Protein AF-A0A820J8L7-F1 (afdb_monomer)

Organism: NCBI:txid392030

Sequence (147 aa):
IRAISATNLHLRTNHIHVSSDDIKETGYRYILPKNILKKFIIISDLRAQISGYLYGVSPPDNPQIKEIRCVVLPPQWGTHQTVYLPNLLPQHEYLKGVHHDASMKYDLILSNPKEFYHEIHRPSHFLNFSNEENPDTYAADREDRCS

Structure (mmCIF, N/CA/C/O backbone):
data_AF-A0A820J8L7-F1
#
_entry.id   AF-A0A820J8L7-F1
#
loop_
_atom_site.group_PDB
_atom_site.id
_atom_site.type_symbol
_atom_site.label_atom_id
_atom_site.label_alt_id
_atom_site.label_comp_id
_atom_site.label_asym_id
_atom_site.label_entity_id
_atom_site.label_seq_id
_atom_site.pdbx_PDB_ins_code
_atom_site.Cartn_x
_atom_site.Cartn_y
_atom_site.Cartn_z
_atom_site.occupancy
_atom_site.B_iso_or_equiv
_atom_site.auth_seq_id
_atom_site.auth_comp_id
_atom_site.auth_asym_id
_atom_site.auth_atom_id
_atom_site.pdbx_PDB_model_num
ATOM 1 N N . ILE A 1 1 ? 17.470 4.357 -17.817 1.00 62.06 1 ILE A N 1
ATOM 2 C CA . ILE A 1 1 ? 17.179 5.611 -17.070 1.00 62.06 1 ILE A CA 1
ATOM 3 C C . ILE A 1 1 ? 16.119 5.400 -15.979 1.00 62.06 1 ILE A C 1
ATOM 5 O O . ILE A 1 1 ? 16.467 5.556 -14.821 1.00 62.06 1 ILE A O 1
ATOM 9 N N . ARG A 1 2 ? 14.883 4.958 -16.282 1.00 68.88 2 ARG A N 1
ATOM 10 C CA . ARG A 1 2 ? 13.812 4.788 -15.263 1.00 68.88 2 ARG A CA 1
ATOM 11 C C . ARG A 1 2 ? 14.145 3.826 -14.106 1.00 68.88 2 ARG A C 1
ATOM 13 O O . ARG A 1 2 ? 13.893 4.169 -12.960 1.00 68.88 2 ARG A O 1
ATOM 20 N N . ALA A 1 3 ? 14.791 2.695 -14.396 1.00 62.16 3 ALA A N 1
ATOM 21 C CA . ALA A 1 3 ? 15.233 1.736 -13.375 1.00 62.16 3 ALA A CA 1
ATOM 22 C C . ALA A 1 3 ? 16.214 2.349 -12.356 1.00 62.16 3 ALA A C 1
ATOM 24 O O . ALA A 1 3 ? 16.122 2.074 -11.170 1.00 62.16 3 ALA A O 1
ATOM 25 N N . ILE A 1 4 ? 17.111 3.230 -12.816 1.00 67.62 4 ILE A N 1
ATOM 26 C CA . ILE A 1 4 ? 18.117 3.906 -11.978 1.00 67.62 4 ILE A CA 1
ATOM 27 C C . ILE A 1 4 ? 17.459 5.004 -11.135 1.00 67.62 4 ILE A C 1
ATOM 29 O O . ILE A 1 4 ? 17.848 5.249 -10.005 1.00 67.62 4 ILE A O 1
ATOM 33 N N . SER A 1 5 ? 16.430 5.672 -11.657 1.00 75.69 5 SER A N 1
ATOM 34 C CA . SER A 1 5 ? 15.683 6.662 -10.876 1.00 75.69 5 SER A CA 1
ATOM 35 C C . SER A 1 5 ? 14.801 6.011 -9.803 1.00 75.69 5 SER A C 1
ATOM 37 O O . SER A 1 5 ? 14.606 6.601 -8.741 1.00 75.69 5 SER A O 1
ATOM 39 N N . ALA A 1 6 ? 14.305 4.793 -10.051 1.00 74.69 6 ALA A N 1
ATOM 40 C CA . ALA A 1 6 ? 13.526 4.022 -9.086 1.00 74.69 6 ALA A CA 1
ATOM 41 C C . ALA A 1 6 ? 14.360 3.549 -7.878 1.00 74.69 6 ALA A C 1
ATOM 43 O O . ALA A 1 6 ? 13.815 3.422 -6.788 1.00 74.69 6 ALA A O 1
ATOM 44 N N . THR A 1 7 ? 15.684 3.384 -7.991 1.00 74.94 7 THR A N 1
ATOM 45 C CA . THR A 1 7 ? 16.513 3.007 -6.826 1.00 74.94 7 THR A CA 1
ATOM 46 C C . THR A 1 7 ? 16.576 4.109 -5.760 1.00 74.94 7 THR A C 1
ATOM 48 O O . THR A 1 7 ? 16.728 3.821 -4.574 1.00 74.94 7 THR A O 1
ATOM 51 N N . ASN A 1 8 ? 16.369 5.376 -6.139 1.00 82.94 8 ASN A N 1
ATOM 52 C CA . ASN A 1 8 ? 16.389 6.527 -5.225 1.00 82.94 8 ASN A CA 1
ATOM 53 C C . ASN A 1 8 ? 15.061 6.766 -4.487 1.00 82.94 8 ASN A C 1
ATOM 55 O O . ASN A 1 8 ? 14.957 7.681 -3.667 1.00 82.94 8 ASN A O 1
ATOM 59 N N . LEU A 1 9 ? 14.031 5.954 -4.739 1.00 84.19 9 LEU A N 1
ATOM 60 C CA . LEU A 1 9 ? 12.701 6.135 -4.147 1.00 84.19 9 LEU A CA 1
ATOM 61 C C . LEU A 1 9 ? 12.707 5.984 -2.620 1.00 84.19 9 LEU A C 1
ATOM 63 O O . LEU A 1 9 ? 11.902 6.614 -1.935 1.00 84.19 9 LEU A O 1
ATOM 67 N N . HIS A 1 10 ? 13.674 5.239 -2.077 1.00 83.00 10 HIS A N 1
ATOM 68 C CA . HIS A 1 10 ? 13.883 5.106 -0.637 1.00 83.00 10 HIS A CA 1
ATOM 69 C C . HIS A 1 10 ? 14.129 6.461 0.057 1.00 83.00 10 HIS A C 1
ATOM 71 O O . HIS A 1 10 ? 13.655 6.658 1.177 1.00 83.00 10 HIS A O 1
ATOM 77 N N . LEU A 1 11 ? 14.769 7.431 -0.611 1.00 86.06 11 LEU A N 1
ATOM 78 C CA . LEU A 1 11 ? 15.023 8.770 -0.058 1.00 86.06 11 LEU A CA 1
ATOM 79 C C . LEU A 1 11 ? 13.725 9.545 0.202 1.00 86.06 11 LEU A C 1
ATOM 81 O O . LEU A 1 11 ? 13.633 10.317 1.159 1.00 86.06 11 LEU A O 1
ATOM 85 N N . ARG A 1 12 ? 12.685 9.297 -0.605 1.00 82.31 12 ARG A N 1
ATOM 86 C CA . ARG A 1 12 ? 11.368 9.938 -0.459 1.00 82.31 12 ARG A CA 1
ATOM 87 C C . ARG A 1 12 ? 10.622 9.463 0.786 1.00 82.31 12 ARG A C 1
ATOM 89 O O . ARG A 1 12 ? 9.724 10.148 1.255 1.00 82.31 12 ARG A O 1
ATOM 96 N N . THR A 1 13 ? 11.012 8.325 1.361 1.00 83.62 13 THR A N 1
ATOM 97 C CA . THR A 1 13 ? 10.364 7.780 2.563 1.00 83.62 13 THR A CA 1
ATOM 98 C C . THR A 1 13 ? 10.692 8.539 3.853 1.00 83.62 13 THR A C 1
ATOM 100 O O . THR A 1 13 ? 10.054 8.293 4.880 1.00 83.62 13 THR A O 1
ATOM 103 N N . ASN A 1 14 ? 11.672 9.448 3.813 1.00 82.75 14 ASN A N 1
ATOM 104 C CA . ASN A 1 14 ? 12.088 10.250 4.966 1.00 82.75 14 ASN A CA 1
ATOM 105 C C . ASN A 1 14 ? 11.185 11.470 5.195 1.00 82.75 14 ASN A C 1
ATOM 107 O O . ASN A 1 14 ? 10.984 11.870 6.337 1.00 82.75 14 ASN A O 1
ATOM 111 N N . HIS A 1 15 ? 10.604 12.019 4.126 1.00 84.62 15 HIS A N 1
ATOM 112 C CA . HIS A 1 15 ? 9.772 13.221 4.171 1.00 84.62 15 HIS A CA 1
ATOM 113 C C . HIS A 1 15 ? 8.391 12.901 3.594 1.00 84.62 15 HIS A C 1
ATOM 115 O O . HIS A 1 15 ? 8.148 13.041 2.398 1.00 84.62 15 HIS A O 1
ATOM 121 N N . ILE A 1 16 ? 7.499 12.411 4.457 1.00 86.75 16 ILE A N 1
ATOM 122 C CA . ILE A 1 16 ? 6.124 12.048 4.098 1.00 86.75 16 ILE A CA 1
ATOM 123 C C . ILE A 1 16 ? 5.185 13.086 4.706 1.00 86.75 16 ILE A C 1
ATOM 125 O O . ILE A 1 16 ? 5.108 13.210 5.928 1.00 86.75 16 ILE A O 1
ATOM 129 N N . HIS A 1 17 ? 4.460 13.801 3.850 1.00 87.12 17 HIS A N 1
ATOM 130 C CA . HIS A 1 17 ? 3.406 14.726 4.255 1.00 87.12 17 HIS A CA 1
ATOM 131 C C . HIS A 1 17 ? 2.050 14.022 4.189 1.00 87.12 17 HIS A C 1
ATOM 133 O O . HIS A 1 17 ? 1.764 13.302 3.233 1.00 87.12 17 HIS A O 1
ATOM 139 N N . VAL A 1 18 ? 1.227 14.222 5.214 1.00 83.81 18 VAL A N 1
ATOM 140 C CA . VAL A 1 18 ? -0.142 13.703 5.290 1.00 83.81 18 VAL A CA 1
ATOM 141 C C . VAL A 1 18 ? -1.069 14.905 5.245 1.00 83.81 18 VAL A C 1
ATOM 143 O O . VAL A 1 18 ? -0.861 15.843 6.014 1.00 83.81 18 VAL A O 1
ATOM 146 N N . SER A 1 19 ? -2.052 14.896 4.340 1.00 84.19 19 SER A N 1
ATOM 147 C CA . SER A 1 19 ? -3.052 15.965 4.314 1.00 84.19 19 SER A CA 1
ATOM 148 C C . SER A 1 19 ? -3.873 15.930 5.601 1.00 84.19 19 SER A C 1
ATOM 150 O O . SER A 1 19 ? -4.271 14.855 6.053 1.00 84.19 19 SER A O 1
ATOM 152 N N . SER A 1 20 ? -4.103 17.096 6.192 1.00 75.81 20 SER A N 1
ATOM 153 C CA . SER A 1 20 ? -4.889 17.268 7.415 1.00 75.81 20 SER A CA 1
ATOM 154 C C . SER A 1 20 ? -6.279 17.842 7.136 1.00 75.81 20 SER A C 1
ATOM 156 O O . SER A 1 20 ? -6.854 18.456 8.031 1.00 75.81 20 SER A O 1
ATOM 158 N N . ASP A 1 21 ? -6.783 17.690 5.907 1.00 77.06 21 ASP A N 1
ATOM 159 C CA . ASP A 1 21 ? -8.088 18.220 5.499 1.00 77.06 21 ASP A CA 1
ATOM 160 C C . ASP A 1 21 ? -9.209 17.785 6.458 1.00 77.06 21 ASP A C 1
ATOM 162 O O . ASP A 1 21 ? -9.151 16.699 7.046 1.00 77.06 21 ASP A O 1
ATOM 166 N N . ASP A 1 22 ? -10.213 18.659 6.596 1.00 61.66 22 ASP A N 1
ATOM 167 C CA . ASP A 1 22 ? -11.300 18.624 7.581 1.00 61.66 22 ASP A CA 1
ATOM 168 C C . ASP A 1 22 ? -11.755 17.208 7.957 1.00 61.66 22 ASP A C 1
ATOM 170 O O . ASP A 1 22 ? -12.456 16.505 7.216 1.00 61.66 22 ASP A O 1
ATOM 174 N N . ILE A 1 23 ? -11.359 16.796 9.162 1.00 66.25 23 ILE A N 1
ATOM 175 C CA . ILE A 1 23 ? -11.746 15.517 9.743 1.00 66.25 23 ILE A CA 1
ATOM 176 C C . ILE A 1 23 ? -13.248 15.579 10.005 1.00 66.25 23 ILE A C 1
ATOM 178 O O . ILE A 1 23 ? -13.706 16.215 10.952 1.00 66.25 23 ILE A O 1
ATOM 182 N N . LYS A 1 24 ? -14.028 14.894 9.168 1.00 67.44 24 LYS A N 1
ATOM 183 C CA . LYS A 1 24 ? -15.451 14.683 9.437 1.00 67.44 24 LYS A CA 1
ATOM 184 C C . LYS A 1 24 ? -15.575 13.915 10.751 1.00 67.44 24 LYS A C 1
ATOM 186 O O . LYS A 1 24 ? -15.073 12.799 10.856 1.00 67.44 24 LYS A O 1
ATOM 191 N N . GLU A 1 25 ? -16.270 14.497 11.722 1.00 67.12 25 GLU A N 1
ATOM 192 C CA . GLU A 1 25 ? -16.440 13.954 13.081 1.00 67.12 25 GLU A CA 1
ATOM 193 C C . GLU A 1 25 ? -17.115 12.564 13.093 1.00 67.12 25 GLU A C 1
ATOM 195 O O . GLU A 1 25 ? -16.951 11.779 14.021 1.00 67.12 25 GLU A O 1
ATOM 200 N N . THR A 1 26 ? -17.814 12.215 12.009 1.00 73.25 26 THR A N 1
ATOM 201 C CA . THR A 1 26 ? -18.479 10.920 11.790 1.00 73.25 26 THR A CA 1
ATOM 202 C C . THR A 1 26 ? -17.697 9.946 10.894 1.00 73.25 26 THR A C 1
ATOM 204 O O . THR A 1 26 ? -18.194 8.865 10.579 1.00 73.25 26 THR A O 1
ATOM 207 N N . GLY A 1 27 ? -16.491 10.307 10.444 1.00 79.06 27 GLY A N 1
ATOM 208 C CA . GLY A 1 27 ? -15.683 9.508 9.521 1.00 79.06 27 GLY A CA 1
ATOM 209 C C . GLY A 1 27 ? -14.855 8.409 10.197 1.00 79.06 27 GLY A C 1
ATOM 210 O O . GLY A 1 27 ? -14.472 8.510 11.359 1.00 79.06 27 GLY A O 1
ATOM 211 N N . TYR A 1 28 ? -14.521 7.357 9.441 1.00 83.25 28 TYR A N 1
ATOM 212 C CA . TYR A 1 28 ? -13.556 6.350 9.890 1.00 83.25 28 TYR A CA 1
ATOM 213 C C . TYR A 1 28 ? -12.131 6.908 9.890 1.00 83.25 28 TYR A C 1
ATOM 215 O O . TYR A 1 28 ? -11.704 7.553 8.930 1.00 83.25 28 TYR A O 1
ATOM 223 N N . ARG A 1 29 ? -11.359 6.583 10.933 1.00 85.88 29 ARG A N 1
ATOM 224 C CA . ARG A 1 29 ? -9.935 6.919 11.026 1.00 85.88 29 ARG A CA 1
ATOM 225 C C . ARG A 1 29 ? -9.082 5.726 10.614 1.00 85.88 29 ARG A C 1
ATOM 227 O O . ARG A 1 29 ? -9.054 4.711 11.305 1.00 85.88 29 ARG A O 1
ATOM 234 N N . TYR A 1 30 ? -8.346 5.865 9.517 1.00 87.62 30 TYR A N 1
ATOM 235 C CA . TYR A 1 30 ? -7.448 4.823 9.021 1.00 87.62 30 TYR A CA 1
ATOM 236 C C . TYR A 1 30 ? -6.035 5.006 9.576 1.00 87.62 30 TYR A C 1
ATOM 238 O O . TYR A 1 30 ? -5.458 6.090 9.491 1.00 87.62 30 TYR A O 1
ATOM 246 N N . ILE A 1 31 ? -5.464 3.937 10.128 1.00 88.88 31 ILE A N 1
ATOM 247 C CA . ILE A 1 31 ? -4.081 3.900 10.606 1.00 88.88 31 ILE A CA 1
ATOM 248 C C . ILE A 1 31 ? -3.271 3.049 9.632 1.00 88.88 31 ILE A C 1
ATOM 250 O O . ILE A 1 31 ? -3.511 1.849 9.504 1.00 88.88 31 ILE A O 1
ATOM 254 N N . LEU A 1 32 ? -2.305 3.672 8.951 1.00 89.88 32 LEU A N 1
ATOM 255 C CA . LEU A 1 32 ? -1.389 2.998 8.033 1.00 89.88 32 LEU A CA 1
ATOM 256 C C . LEU A 1 32 ? -0.009 2.805 8.688 1.00 89.88 32 LEU A C 1
ATOM 258 O O . LEU A 1 32 ? 0.662 3.795 9.000 1.00 89.88 32 LEU A O 1
ATOM 262 N N . PRO A 1 33 ? 0.463 1.558 8.862 1.00 90.38 33 PRO A N 1
ATOM 263 C CA . PRO A 1 33 ? 1.803 1.289 9.364 1.00 90.38 33 PRO A CA 1
ATOM 264 C C . PRO A 1 33 ? 2.894 1.843 8.441 1.00 90.38 33 PRO A C 1
ATOM 266 O O . PRO A 1 33 ? 2.915 1.592 7.231 1.00 90.38 33 PRO A O 1
ATOM 269 N N . LYS A 1 34 ? 3.859 2.566 9.024 1.00 88.19 34 LYS A N 1
ATOM 270 C CA . LYS A 1 34 ? 4.948 3.207 8.265 1.00 88.19 34 LYS A CA 1
ATOM 271 C C . LYS A 1 34 ? 5.786 2.199 7.479 1.00 88.19 34 LYS A C 1
ATOM 273 O O . LYS A 1 34 ? 6.188 2.493 6.363 1.00 88.19 34 LYS A O 1
ATOM 278 N N . ASN A 1 35 ? 6.052 1.018 8.029 1.00 87.94 35 ASN A N 1
ATOM 279 C CA . ASN A 1 35 ? 6.825 -0.031 7.355 1.00 87.94 35 ASN A CA 1
ATOM 280 C C . ASN A 1 35 ? 6.187 -0.467 6.026 1.00 87.94 35 ASN A C 1
ATOM 282 O O . ASN A 1 35 ? 6.901 -0.652 5.042 1.00 87.94 35 ASN A O 1
ATOM 286 N N . ILE A 1 36 ? 4.859 -0.590 5.987 1.00 87.81 36 ILE A N 1
ATOM 287 C CA . ILE A 1 36 ? 4.116 -0.964 4.783 1.00 87.81 36 ILE A CA 1
ATOM 288 C C . ILE A 1 36 ? 4.169 0.172 3.763 1.00 87.81 36 ILE A C 1
ATOM 290 O O . ILE A 1 36 ? 4.509 -0.069 2.608 1.00 87.81 36 ILE A O 1
ATOM 294 N N . LEU A 1 37 ? 3.930 1.413 4.199 1.00 89.62 37 LEU A N 1
ATOM 295 C CA . LEU A 1 37 ? 4.013 2.584 3.325 1.00 89.62 37 LEU A CA 1
ATOM 296 C C . LEU A 1 37 ? 5.408 2.737 2.702 1.00 89.62 37 LEU A C 1
ATOM 298 O O . LEU A 1 37 ? 5.528 2.944 1.498 1.00 89.62 37 LEU A O 1
ATOM 302 N N . LYS A 1 38 ? 6.471 2.582 3.501 1.00 88.38 38 LYS A N 1
ATOM 303 C CA . LYS A 1 38 ? 7.854 2.659 3.010 1.00 88.38 38 LYS A CA 1
ATOM 304 C C . LYS A 1 38 ? 8.141 1.592 1.958 1.00 88.38 38 LYS A C 1
ATOM 306 O O . LYS A 1 38 ? 8.679 1.918 0.905 1.00 88.38 38 LYS A O 1
ATOM 311 N N . LYS A 1 39 ? 7.752 0.338 2.220 1.00 86.44 39 LYS A N 1
ATOM 312 C CA . LYS A 1 39 ? 7.908 -0.756 1.251 1.00 86.44 39 LYS A CA 1
ATOM 313 C C . LYS A 1 39 ? 7.123 -0.485 -0.030 1.00 86.44 39 LYS A C 1
ATOM 315 O O . LYS A 1 39 ? 7.678 -0.657 -1.106 1.00 86.44 39 LYS A O 1
ATOM 320 N N . PHE A 1 40 ? 5.882 -0.008 0.082 1.00 89.19 40 PHE A N 1
ATOM 321 C CA . PHE A 1 40 ? 5.041 0.313 -1.071 1.00 89.19 40 PHE A CA 1
ATOM 322 C C . PHE A 1 40 ? 5.635 1.437 -1.935 1.00 89.19 40 PHE A C 1
ATOM 324 O O . PHE A 1 40 ? 5.622 1.349 -3.157 1.00 89.19 40 PHE A O 1
ATOM 331 N N . ILE A 1 41 ? 6.224 2.464 -1.310 1.00 89.00 41 ILE A N 1
ATOM 332 C CA . ILE A 1 41 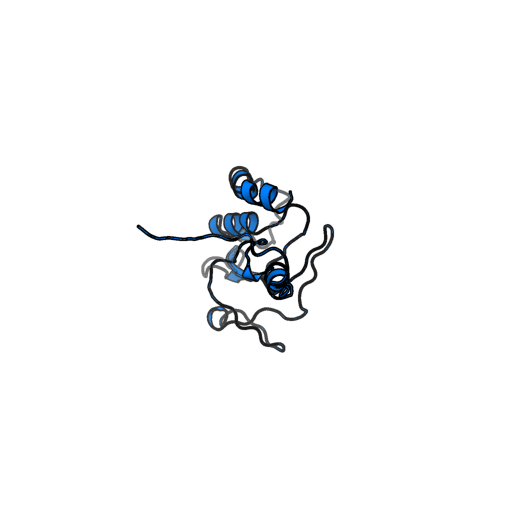? 6.939 3.519 -2.038 1.00 89.00 41 ILE A CA 1
ATOM 333 C C . ILE A 1 41 ? 8.155 2.936 -2.758 1.00 89.00 41 ILE A C 1
ATOM 335 O O . ILE A 1 41 ? 8.347 3.253 -3.921 1.00 89.00 41 ILE A O 1
ATOM 339 N N . ILE A 1 42 ? 8.953 2.073 -2.123 1.00 86.75 42 ILE A N 1
ATOM 340 C CA . ILE A 1 42 ? 10.173 1.510 -2.734 1.00 86.75 42 ILE A CA 1
ATOM 341 C C . ILE A 1 42 ? 9.861 0.663 -3.975 1.00 86.75 42 ILE A C 1
ATOM 343 O O . ILE A 1 42 ? 10.572 0.757 -4.968 1.00 86.75 42 ILE A O 1
ATOM 347 N N . ILE A 1 43 ? 8.785 -0.126 -3.948 1.00 85.12 43 ILE A N 1
ATOM 348 C CA . ILE A 1 43 ? 8.381 -0.962 -5.091 1.00 85.12 43 ILE A CA 1
ATOM 349 C C . ILE A 1 43 ? 7.654 -0.185 -6.200 1.00 85.12 43 ILE A C 1
ATOM 351 O O . ILE A 1 43 ? 7.290 -0.787 -7.205 1.00 85.12 43 ILE A O 1
ATOM 355 N N . SER A 1 44 ? 7.382 1.109 -6.015 1.00 86.75 44 SER A N 1
ATOM 356 C CA . SER A 1 44 ? 6.655 1.925 -6.995 1.00 86.75 44 SER A CA 1
ATOM 357 C C . SER A 1 44 ? 7.559 2.449 -8.118 1.00 86.75 44 SER A C 1
ATOM 359 O O . SER A 1 44 ? 8.782 2.320 -8.073 1.00 86.75 44 SER A O 1
ATOM 361 N N . ASP A 1 45 ? 6.953 3.032 -9.153 1.00 85.88 45 ASP A N 1
ATOM 362 C CA . ASP A 1 45 ? 7.662 3.661 -10.269 1.00 85.88 45 ASP A CA 1
ATOM 363 C C . ASP A 1 45 ? 7.343 5.164 -10.328 1.00 85.88 45 ASP A C 1
ATOM 365 O O . ASP A 1 45 ? 6.321 5.635 -9.830 1.00 85.88 45 ASP A O 1
ATOM 369 N N . LEU A 1 46 ? 8.243 5.947 -10.928 1.00 82.56 46 LEU A N 1
ATOM 370 C CA . LEU A 1 46 ? 8.077 7.400 -11.059 1.00 82.56 46 LEU A CA 1
ATOM 371 C C . LEU A 1 46 ? 7.082 7.807 -12.155 1.00 82.56 46 LEU A C 1
ATOM 373 O O . LEU A 1 46 ? 6.694 8.971 -12.219 1.00 82.56 46 LEU A O 1
ATOM 377 N N . ARG A 1 47 ? 6.733 6.883 -13.055 1.00 82.12 47 ARG A N 1
ATOM 378 C CA . ARG A 1 47 ? 5.982 7.150 -14.283 1.00 82.12 47 ARG A CA 1
ATOM 379 C C . ARG A 1 47 ? 4.728 6.282 -14.380 1.00 82.12 47 ARG A C 1
ATOM 381 O O . ARG A 1 47 ? 3.682 6.781 -14.775 1.00 82.12 47 ARG A O 1
ATOM 388 N N . ALA A 1 48 ? 4.831 4.999 -14.043 1.00 83.75 48 ALA A N 1
ATOM 389 C CA . ALA A 1 48 ? 3.685 4.098 -13.970 1.00 83.75 48 ALA A CA 1
ATOM 390 C C . ALA A 1 48 ? 3.095 4.095 -12.556 1.00 83.75 48 ALA A C 1
ATOM 392 O O . ALA A 1 48 ? 3.807 3.891 -11.574 1.00 83.75 48 ALA A O 1
ATOM 393 N N . GLN A 1 49 ? 1.784 4.297 -12.457 1.00 87.31 49 GLN A N 1
ATOM 394 C CA . GLN A 1 49 ? 1.081 4.174 -11.187 1.00 87.31 49 GLN A CA 1
ATOM 395 C C . GLN A 1 49 ? 0.974 2.701 -10.768 1.00 87.31 49 GLN A C 1
ATOM 397 O O . GLN A 1 49 ? 0.810 1.814 -11.605 1.00 87.31 49 GLN A O 1
ATOM 402 N N . ILE A 1 50 ? 1.039 2.445 -9.462 1.00 89.62 50 ILE A N 1
ATOM 403 C CA . ILE A 1 50 ? 0.754 1.135 -8.871 1.00 89.62 50 ILE A CA 1
ATOM 404 C C . ILE A 1 50 ? -0.356 1.286 -7.830 1.00 89.62 50 ILE A C 1
ATOM 406 O O . ILE A 1 50 ? -0.483 2.327 -7.187 1.00 89.62 50 ILE A O 1
ATOM 410 N N . SER A 1 51 ? -1.156 0.246 -7.660 1.00 89.56 51 SER A N 1
ATOM 411 C CA . SER A 1 51 ? -2.275 0.170 -6.730 1.00 89.56 51 SER A CA 1
ATOM 412 C C . SER A 1 51 ? -2.180 -1.099 -5.884 1.00 89.56 51 SER A C 1
ATOM 414 O O . SER A 1 51 ? -1.586 -2.102 -6.277 1.00 89.56 51 SER A O 1
ATOM 416 N N . GLY A 1 52 ? -2.745 -1.062 -4.685 1.00 89.12 52 GLY A N 1
ATOM 417 C CA . GLY A 1 52 ? -2.781 -2.200 -3.779 1.00 89.12 52 GLY A CA 1
ATOM 418 C C . GLY A 1 52 ? -4.061 -2.187 -2.962 1.00 89.12 52 GLY A C 1
ATOM 419 O O . GLY A 1 52 ? -4.531 -1.129 -2.547 1.00 89.12 52 GLY A O 1
ATOM 420 N N . TYR A 1 53 ? -4.617 -3.367 -2.713 1.00 87.56 53 TYR A N 1
ATOM 421 C CA . TYR A 1 53 ? -5.786 -3.519 -1.858 1.00 87.56 53 TYR A CA 1
ATOM 422 C C . TYR A 1 53 ? -5.368 -3.457 -0.392 1.00 87.56 53 TYR A C 1
ATOM 424 O O . TYR A 1 53 ? -4.517 -4.230 0.048 1.00 87.56 53 TYR A O 1
ATOM 432 N N . LEU A 1 54 ? -5.963 -2.534 0.360 1.00 88.19 54 LEU A N 1
ATOM 433 C CA . LEU A 1 54 ? -5.721 -2.380 1.791 1.00 88.19 54 LEU A CA 1
ATOM 434 C C . LEU A 1 54 ? -6.629 -3.337 2.561 1.00 88.19 54 LEU A C 1
ATOM 436 O O . LEU A 1 54 ? -7.849 -3.275 2.429 1.00 88.19 54 LEU A O 1
ATOM 440 N N . TYR A 1 55 ? -6.038 -4.173 3.407 1.00 85.94 55 TYR A N 1
ATOM 441 C CA . TYR A 1 55 ? -6.774 -5.033 4.324 1.00 85.94 55 TYR A CA 1
ATOM 442 C C . TYR A 1 55 ? -6.417 -4.664 5.755 1.00 85.94 55 TYR A C 1
ATOM 444 O O . TYR A 1 55 ? -5.247 -4.531 6.133 1.00 85.94 55 TYR A O 1
ATOM 452 N N . GLY A 1 56 ? -7.451 -4.495 6.562 1.00 86.31 56 GLY A N 1
ATOM 453 C CA . GLY A 1 56 ? -7.333 -4.046 7.933 1.00 86.31 56 GLY A CA 1
ATOM 454 C C . GLY A 1 56 ? -8.501 -4.516 8.773 1.00 86.31 56 GLY A C 1
ATOM 455 O O . GLY A 1 56 ? -9.500 -5.011 8.256 1.00 86.31 56 GLY A O 1
ATOM 456 N N . VAL A 1 57 ? -8.361 -4.350 10.079 1.00 83.75 57 VAL A N 1
ATOM 457 C CA . VAL A 1 57 ? -9.411 -4.661 11.048 1.00 83.75 57 VAL A CA 1
ATOM 458 C C . VAL A 1 57 ? -9.574 -3.485 11.996 1.00 83.75 57 VAL A C 1
ATOM 460 O O . VAL A 1 57 ? -8.653 -2.687 12.179 1.00 83.75 57 VAL A O 1
ATOM 463 N N . SER A 1 58 ? -10.755 -3.359 12.589 1.00 86.12 58 SER A N 1
ATOM 464 C CA . SER A 1 58 ? -10.920 -2.449 13.719 1.00 86.12 58 SER A CA 1
ATOM 465 C C . SER A 1 58 ? -10.392 -3.101 14.990 1.00 86.12 58 SER A C 1
ATOM 467 O O . SER A 1 58 ? -10.620 -4.300 15.173 1.00 86.12 58 SER A O 1
ATOM 469 N N . PRO A 1 59 ? -9.725 -2.342 15.874 1.00 86.81 59 PRO A N 1
ATOM 470 C CA . PRO A 1 59 ? -9.465 -2.819 17.220 1.00 86.81 59 PRO A CA 1
ATOM 471 C C . PRO A 1 59 ? -10.803 -3.078 17.939 1.00 86.81 59 PRO A C 1
ATOM 473 O O . PRO A 1 59 ? -11.787 -2.382 17.662 1.00 86.81 59 PRO A O 1
ATOM 476 N N . PRO A 1 60 ? -10.860 -4.059 18.858 1.00 85.19 60 PRO A N 1
ATOM 477 C CA . PRO A 1 60 ? -12.087 -4.389 19.588 1.00 85.19 60 PRO A CA 1
ATOM 478 C C . PRO A 1 60 ? -12.599 -3.209 20.427 1.00 85.19 60 PRO A C 1
ATOM 480 O O . PRO A 1 60 ? -13.802 -3.078 20.631 1.00 85.19 60 PRO A O 1
ATOM 483 N N . ASP A 1 61 ? -11.693 -2.324 20.844 1.00 89.94 61 ASP A N 1
ATOM 484 C CA . ASP A 1 61 ? -11.992 -1.190 21.718 1.00 89.94 61 ASP A CA 1
ATOM 485 C C . ASP A 1 61 ? -12.601 0.010 20.976 1.00 89.94 61 ASP A C 1
ATOM 487 O O . ASP A 1 61 ? -13.248 0.853 21.596 1.00 89.94 61 ASP A O 1
ATOM 491 N N . ASN A 1 62 ? -12.397 0.129 19.654 1.00 86.19 62 ASN A N 1
ATOM 492 C CA . ASN A 1 62 ? -12.908 1.265 18.885 1.00 86.19 62 ASN A CA 1
ATOM 493 C C . ASN A 1 62 ? -13.221 0.913 17.410 1.00 86.19 62 ASN A C 1
ATOM 495 O O . ASN A 1 62 ? -12.312 0.880 16.571 1.00 86.19 62 ASN A O 1
ATOM 499 N N . PRO A 1 63 ? -14.507 0.745 17.039 1.00 86.38 63 PRO A N 1
ATOM 500 C CA . PRO A 1 63 ? -14.909 0.373 15.680 1.00 86.38 63 PRO A CA 1
ATOM 501 C C . PRO A 1 63 ? -14.747 1.501 14.646 1.00 86.38 63 PRO A C 1
ATOM 503 O O . PRO A 1 63 ? -14.776 1.236 13.439 1.00 86.38 63 PRO A O 1
ATOM 506 N N . GLN A 1 64 ? -14.576 2.752 15.089 1.00 84.00 64 GLN A N 1
ATOM 507 C CA . GLN A 1 64 ? -14.358 3.901 14.204 1.00 84.00 64 GLN A CA 1
ATOM 508 C C . GLN A 1 64 ? -12.912 3.976 13.693 1.00 84.00 64 GLN A C 1
ATOM 510 O O . GLN A 1 64 ? -12.638 4.650 12.699 1.00 84.00 64 GLN A O 1
ATOM 515 N N . ILE A 1 65 ? -11.988 3.253 14.331 1.00 86.12 65 ILE A N 1
ATOM 516 C CA . ILE A 1 65 ? -10.599 3.137 13.895 1.00 86.12 65 ILE A CA 1
ATOM 517 C C . ILE A 1 65 ? -10.456 1.898 13.007 1.00 86.12 65 ILE A C 1
ATOM 519 O O . ILE A 1 65 ? -11.001 0.832 13.296 1.00 86.12 65 ILE A O 1
ATOM 523 N N . LYS A 1 66 ? -9.728 2.034 11.899 1.00 86.50 66 LYS A N 1
ATOM 524 C CA . LYS A 1 66 ? -9.403 0.951 10.966 1.00 86.50 66 LYS A CA 1
ATOM 525 C C . LYS A 1 66 ? -7.887 0.836 10.866 1.00 86.50 66 LYS A C 1
ATOM 527 O O . LYS A 1 66 ? -7.231 1.690 10.271 1.00 86.50 66 LYS A O 1
ATOM 532 N N . GLU A 1 67 ? -7.324 -0.214 11.451 1.00 86.94 67 GLU A N 1
ATOM 533 C CA . GLU A 1 67 ? -5.892 -0.492 11.384 1.00 86.94 67 GLU A CA 1
ATOM 534 C C . GLU A 1 67 ? -5.581 -1.323 10.147 1.00 86.94 67 GLU A C 1
ATOM 536 O O . GLU A 1 67 ? -6.019 -2.469 10.020 1.00 86.94 67 GLU A O 1
ATOM 541 N N . ILE A 1 68 ? -4.806 -0.754 9.228 1.00 90.38 68 ILE A N 1
ATOM 542 C CA . ILE A 1 68 ? -4.357 -1.459 8.031 1.00 90.38 68 ILE A CA 1
ATOM 543 C C . ILE A 1 68 ? -3.259 -2.434 8.450 1.00 90.38 68 ILE A C 1
ATOM 545 O O . ILE A 1 68 ? -2.218 -2.027 8.959 1.00 90.38 68 ILE A O 1
ATOM 549 N N . ARG A 1 69 ? -3.479 -3.730 8.224 1.00 82.06 69 ARG A N 1
ATOM 550 C CA . ARG A 1 69 ? -2.525 -4.790 8.582 1.00 82.06 69 ARG A CA 1
ATOM 551 C C . ARG A 1 69 ? -1.695 -5.250 7.399 1.00 82.06 69 ARG A C 1
ATOM 553 O O . ARG A 1 69 ? -0.531 -5.601 7.572 1.00 82.06 69 ARG A O 1
ATOM 560 N N . CYS A 1 70 ? -2.273 -5.254 6.202 1.00 80.88 70 CYS A N 1
ATOM 561 C CA . CYS A 1 70 ? -1.566 -5.685 5.006 1.00 80.88 70 CYS A CA 1
ATOM 562 C C . CYS A 1 70 ? -2.063 -4.972 3.750 1.00 80.88 70 CYS A C 1
ATOM 564 O O . CYS A 1 70 ? -3.155 -4.404 3.709 1.00 80.88 70 CYS A O 1
ATOM 566 N N . VAL A 1 71 ? -1.208 -4.996 2.729 1.00 88.06 71 VAL A N 1
ATOM 567 C CA . VAL A 1 71 ? -1.503 -4.492 1.390 1.00 88.06 71 VAL A CA 1
ATOM 568 C C . VAL A 1 71 ? -1.269 -5.627 0.421 1.00 88.06 71 VAL A C 1
ATOM 570 O O . VAL A 1 71 ? -0.191 -6.221 0.416 1.00 88.06 71 VAL A O 1
ATOM 573 N N . VAL A 1 72 ? -2.283 -5.934 -0.377 1.00 85.12 72 VAL A N 1
ATOM 574 C CA . VAL A 1 72 ? -2.213 -6.991 -1.376 1.00 85.12 72 VAL A CA 1
ATOM 575 C C . VAL A 1 72 ? -2.033 -6.371 -2.749 1.00 85.12 72 VAL A C 1
ATOM 577 O O . VAL A 1 72 ? -2.809 -5.510 -3.162 1.00 85.12 72 VAL A O 1
ATOM 580 N N . LEU A 1 73 ? -1.008 -6.832 -3.457 1.00 84.19 73 LEU A N 1
ATOM 581 C CA . LEU A 1 73 ? -0.716 -6.421 -4.821 1.00 84.19 73 LEU A CA 1
ATOM 582 C C . LEU A 1 73 ? -1.229 -7.500 -5.772 1.00 84.19 73 LEU A C 1
ATOM 584 O O . LEU A 1 73 ? -0.621 -8.569 -5.847 1.00 84.19 73 LEU A O 1
ATOM 588 N N . PRO A 1 74 ? -2.344 -7.269 -6.479 1.00 82.12 74 PRO A N 1
ATOM 589 C CA . PRO A 1 74 ? -2.729 -8.146 -7.570 1.00 82.12 74 PRO A CA 1
ATOM 590 C C . PRO A 1 74 ? -1.796 -7.926 -8.778 1.00 82.12 74 PRO A C 1
ATOM 592 O O . PRO A 1 74 ? -1.142 -6.876 -8.873 1.00 82.12 74 PRO A O 1
ATOM 595 N N . PRO A 1 75 ? -1.764 -8.875 -9.732 1.00 79.75 75 PRO A N 1
ATOM 596 C CA . PRO A 1 75 ? -1.178 -8.636 -11.048 1.00 79.75 75 PRO A CA 1
ATOM 597 C C . PRO A 1 75 ? -1.808 -7.383 -11.657 1.00 79.75 75 PRO A C 1
ATOM 599 O O . PRO A 1 75 ? -3.024 -7.295 -11.723 1.00 79.75 75 PRO A O 1
ATOM 602 N N . GLN A 1 76 ? -1.016 -6.397 -12.060 1.00 82.25 76 GLN A N 1
ATOM 603 C CA . GLN A 1 76 ? -1.537 -5.103 -12.505 1.00 82.25 76 GLN A CA 1
ATOM 604 C C . GLN A 1 76 ? -0.605 -4.458 -13.522 1.00 82.25 76 GLN A C 1
ATOM 606 O O . GLN A 1 76 ? 0.592 -4.751 -13.550 1.00 82.25 76 GLN A O 1
ATOM 611 N N . TRP A 1 77 ? -1.140 -3.530 -14.311 1.00 77.62 77 TRP A N 1
ATOM 612 C CA . TRP A 1 77 ? -0.332 -2.661 -15.158 1.00 77.62 77 TRP A CA 1
ATOM 613 C C . TRP A 1 77 ? -0.834 -1.221 -15.070 1.00 77.62 77 TRP A C 1
ATOM 615 O O . TRP A 1 77 ? -2.031 -0.940 -15.124 1.00 77.62 77 TRP A O 1
ATOM 625 N N . GLY A 1 78 ? 0.109 -0.305 -14.878 1.00 81.69 78 GLY A N 1
ATOM 626 C CA . GLY A 1 78 ? -0.159 1.114 -14.703 1.00 81.69 78 GLY A CA 1
ATOM 627 C C . GLY A 1 78 ? 0.210 1.927 -15.929 1.00 81.69 78 GLY A C 1
ATOM 628 O O . GLY A 1 78 ? 1.238 1.696 -16.568 1.00 81.69 78 GLY A O 1
ATOM 629 N N . THR A 1 79 ? -0.604 2.932 -16.218 1.00 85.38 79 THR A N 1
ATOM 630 C CA . THR A 1 79 ? -0.218 4.085 -17.028 1.00 85.38 79 THR A CA 1
ATOM 631 C C . THR A 1 79 ? 0.162 5.244 -16.097 1.00 85.38 79 THR A C 1
ATOM 633 O O . THR A 1 79 ? 0.282 5.075 -14.883 1.00 85.38 79 THR A O 1
ATOM 636 N N . HIS A 1 80 ? 0.374 6.440 -16.647 1.00 85.06 80 HIS A N 1
ATOM 637 C CA . HIS A 1 80 ? 0.619 7.637 -15.831 1.00 85.06 80 HIS A CA 1
ATOM 638 C C . HIS A 1 80 ? -0.633 8.185 -15.154 1.00 85.06 80 HIS A C 1
ATOM 640 O O . HIS A 1 80 ? -0.519 8.961 -14.210 1.00 85.06 80 HIS A O 1
ATOM 646 N N . GLN A 1 81 ? -1.811 7.842 -15.679 1.00 84.19 81 GLN A N 1
ATOM 647 C CA . GLN A 1 81 ? -3.089 8.418 -15.259 1.00 84.19 81 GLN A CA 1
ATOM 648 C C . GLN A 1 81 ? -3.986 7.393 -14.567 1.00 84.19 81 GLN A C 1
ATOM 650 O O . GLN A 1 81 ? -4.797 7.769 -13.728 1.00 84.19 81 GLN A O 1
ATOM 655 N N . THR A 1 82 ? -3.859 6.117 -14.929 1.00 85.31 82 THR A N 1
ATOM 656 C CA . THR A 1 82 ? -4.759 5.050 -14.485 1.00 85.31 82 THR A CA 1
ATOM 657 C C . THR A 1 82 ? -4.003 3.751 -14.230 1.00 85.31 82 THR A C 1
ATOM 659 O O . THR A 1 82 ? -2.982 3.478 -14.864 1.00 85.31 82 THR A O 1
ATOM 662 N N . VAL A 1 83 ? -4.533 2.922 -13.329 1.00 87.00 83 VAL A N 1
ATOM 663 C CA . VAL A 1 83 ? -4.052 1.558 -13.073 1.00 87.00 83 VAL A CA 1
ATOM 664 C C . VAL A 1 83 ? -5.131 0.570 -13.478 1.00 87.00 83 VAL A C 1
ATOM 666 O O . VAL A 1 83 ? -6.292 0.729 -13.106 1.00 87.00 83 VAL A O 1
ATOM 669 N N . TYR A 1 84 ? -4.736 -0.461 -14.216 1.00 82.38 84 TYR A N 1
ATOM 670 C CA . TYR A 1 84 ? -5.611 -1.555 -14.602 1.00 82.38 84 TYR A CA 1
ATOM 671 C C . TYR A 1 84 ? -5.373 -2.733 -13.664 1.00 82.38 84 TYR A C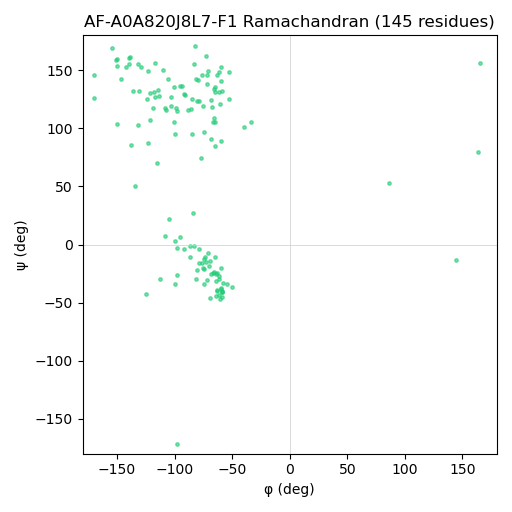 1
ATOM 673 O O . TYR A 1 84 ? -4.272 -3.287 -13.589 1.00 82.38 84 TYR A O 1
ATOM 681 N N . LEU A 1 85 ? -6.427 -3.080 -12.934 1.00 81.81 85 LEU A N 1
ATOM 682 C CA . LEU A 1 85 ? -6.472 -4.180 -11.982 1.00 81.81 85 LEU A CA 1
ATOM 683 C C . LEU A 1 85 ? -7.371 -5.290 -12.545 1.00 81.81 85 LEU A C 1
ATOM 685 O O . LEU A 1 85 ? -8.311 -4.996 -13.286 1.00 81.81 85 LEU A O 1
ATOM 689 N N . PRO A 1 86 ? -7.117 -6.558 -12.201 1.00 77.25 86 PRO A N 1
ATOM 690 C CA . PRO A 1 86 ? -8.030 -7.644 -12.493 1.00 77.25 86 PRO A CA 1
ATOM 691 C C . PRO A 1 86 ? -9.337 -7.411 -11.737 1.00 77.25 86 PRO A C 1
ATOM 693 O O . PRO A 1 86 ? -9.343 -6.912 -10.614 1.00 77.25 86 PRO A O 1
ATOM 696 N N . ASN A 1 87 ? -10.451 -7.812 -12.347 1.00 69.19 87 ASN A N 1
ATOM 697 C CA . ASN A 1 87 ? -11.788 -7.611 -11.780 1.00 69.19 87 ASN A CA 1
ATOM 698 C C . ASN A 1 87 ? -12.024 -8.397 -10.478 1.00 69.19 87 ASN A C 1
ATOM 700 O O . ASN A 1 87 ? -13.035 -8.185 -9.812 1.00 69.19 87 ASN A O 1
ATOM 704 N N . LEU A 1 88 ? -11.118 -9.313 -10.122 1.00 65.38 88 LEU A N 1
ATOM 705 C CA . LEU A 1 88 ? -11.245 -10.147 -8.941 1.00 65.38 88 LEU A CA 1
ATOM 706 C C . LEU A 1 88 ? -10.394 -9.640 -7.781 1.00 65.38 88 LEU A C 1
ATOM 708 O O . LEU A 1 88 ? -9.210 -9.339 -7.932 1.00 65.38 88 LEU A O 1
ATOM 712 N N . LEU A 1 89 ? -11.007 -9.636 -6.600 1.00 64.69 89 LEU A N 1
ATOM 713 C CA . LEU A 1 89 ? -10.320 -9.367 -5.353 1.00 64.69 89 LEU A CA 1
ATOM 714 C C . LEU A 1 89 ? -9.486 -10.568 -4.863 1.00 64.69 89 LEU A C 1
ATOM 716 O O . LEU A 1 89 ? -9.900 -11.720 -5.004 1.00 64.69 89 LEU A O 1
ATOM 720 N N . PRO A 1 90 ? -8.337 -10.298 -4.223 1.00 62.28 90 PRO A N 1
ATOM 721 C CA . PRO A 1 90 ? -7.447 -11.330 -3.701 1.00 62.28 90 PRO A CA 1
ATOM 722 C C . PRO A 1 90 ? -8.045 -12.179 -2.581 1.00 62.28 90 PRO A C 1
ATOM 724 O O . PRO A 1 90 ? -8.513 -11.628 -1.592 1.00 62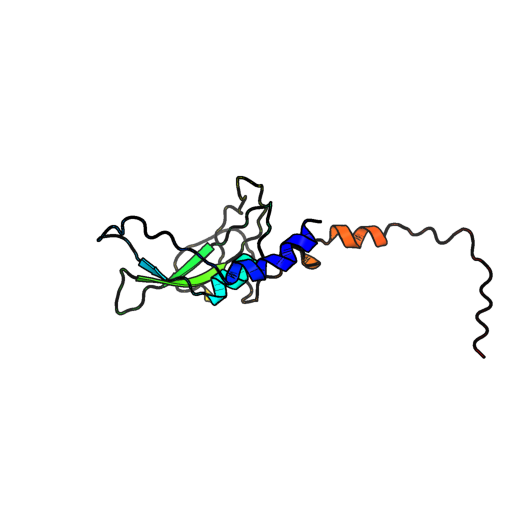.28 90 PRO A O 1
ATOM 727 N N . GLN A 1 91 ? -7.944 -13.509 -2.690 1.00 59.03 91 GLN A N 1
ATOM 728 C CA . GLN A 1 91 ? -8.365 -14.454 -1.646 1.00 59.03 91 GLN A CA 1
ATOM 729 C C . GLN A 1 91 ? -7.166 -15.268 -1.126 1.00 59.03 91 GLN A C 1
ATOM 731 O O . GLN A 1 91 ? -6.433 -15.858 -1.912 1.00 59.03 91 GLN A O 1
ATOM 736 N N . HIS A 1 92 ? -6.945 -15.294 0.196 1.00 57.25 92 HIS A N 1
ATOM 737 C CA . HIS A 1 92 ? -5.917 -16.121 0.854 1.00 57.25 92 HIS A CA 1
ATOM 738 C C . HIS A 1 92 ? -6.442 -16.728 2.154 1.00 57.25 92 HIS A C 1
ATOM 740 O O . HIS A 1 92 ? -7.275 -16.127 2.828 1.00 57.25 92 HIS A O 1
ATOM 746 N N . GLU A 1 93 ? -5.866 -17.849 2.584 1.00 49.53 93 GLU A N 1
ATOM 747 C CA . GLU A 1 93 ? -6.169 -18.466 3.878 1.00 49.53 93 GLU A CA 1
ATOM 748 C C . GLU A 1 93 ? -5.884 -17.538 5.074 1.00 49.53 93 GLU A C 1
ATOM 750 O O . GLU A 1 93 ? -6.715 -17.425 5.967 1.00 49.53 93 GLU A O 1
ATOM 755 N N . TYR A 1 94 ? -4.791 -16.768 5.044 1.00 52.50 94 TYR A N 1
ATOM 756 C CA . TYR A 1 94 ? -4.499 -15.723 6.050 1.00 52.50 94 TYR A CA 1
ATOM 757 C C . TYR A 1 94 ? -5.410 -14.482 5.972 1.00 52.50 94 TYR A C 1
ATOM 759 O O . TYR A 1 94 ? -5.325 -13.613 6.837 1.00 52.50 94 TYR A O 1
ATOM 767 N N . LEU A 1 95 ? -6.262 -14.379 4.945 1.00 55.56 95 LEU A N 1
ATOM 768 C CA . LEU A 1 95 ? -7.302 -13.352 4.825 1.00 55.56 95 LEU A CA 1
ATOM 769 C C . LEU A 1 95 ? -8.682 -13.879 5.277 1.00 55.56 95 LEU A C 1
ATOM 771 O O . LEU A 1 95 ? -9.640 -13.104 5.320 1.00 55.56 95 LEU A O 1
ATOM 775 N N . LYS A 1 96 ? -8.801 -15.168 5.653 1.00 46.41 96 LYS A N 1
ATOM 776 C CA . LYS A 1 96 ? -10.036 -15.751 6.208 1.00 46.41 96 LYS A CA 1
ATOM 777 C C . LYS A 1 96 ? -10.339 -15.099 7.561 1.00 46.41 96 LYS A C 1
ATOM 779 O O . LYS A 1 96 ? -9.678 -15.354 8.561 1.00 46.41 96 LYS A O 1
ATOM 784 N N . GLY A 1 97 ? -11.333 -14.218 7.557 1.00 49.53 97 GLY A N 1
ATOM 785 C CA . GLY A 1 97 ? -11.688 -13.315 8.659 1.00 49.53 97 GLY A CA 1
ATOM 786 C C . GLY A 1 97 ? -12.184 -11.954 8.159 1.00 49.53 97 GLY A C 1
ATOM 787 O O . GLY A 1 97 ? -12.791 -11.200 8.913 1.00 49.53 97 GLY A O 1
ATOM 788 N N . VAL A 1 98 ? -11.972 -11.662 6.871 1.00 47.34 98 VAL A N 1
ATOM 789 C CA . VAL A 1 98 ? -12.513 -10.502 6.155 1.00 47.34 98 VAL A CA 1
ATOM 790 C C . VAL A 1 98 ? -13.388 -11.047 5.013 1.00 47.34 98 VAL A C 1
ATOM 792 O O . VAL A 1 98 ? -12.911 -11.825 4.193 1.00 47.34 98 VAL A O 1
ATOM 795 N N . HIS A 1 99 ? -14.693 -10.757 5.016 1.00 37.84 99 HIS A N 1
ATOM 796 C CA . HIS A 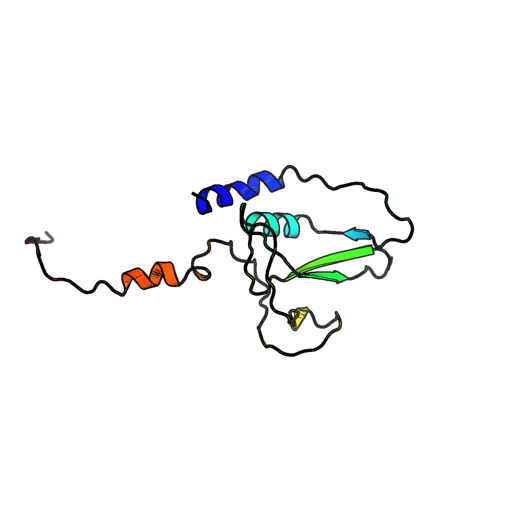1 99 ? -15.675 -11.382 4.109 1.00 37.84 99 HIS A CA 1
ATOM 797 C C . HIS A 1 99 ? -15.462 -11.022 2.622 1.00 37.84 99 HIS A C 1
ATOM 799 O O . HIS A 1 99 ? -15.338 -9.830 2.347 1.00 37.84 99 HIS A O 1
ATOM 805 N N . HIS A 1 100 ? -15.509 -12.018 1.702 1.00 42.34 100 HIS A N 1
ATOM 806 C CA . HIS A 1 100 ? -16.138 -12.012 0.345 1.00 42.34 100 HIS A CA 1
ATOM 807 C C . HIS A 1 100 ? -15.683 -13.207 -0.567 1.00 42.34 100 HIS A C 1
ATOM 809 O O . HIS A 1 100 ? -14.587 -13.730 -0.380 1.00 42.34 100 HIS A O 1
ATOM 815 N N . ASP A 1 101 ? -16.491 -13.606 -1.575 1.00 40.94 101 ASP A N 1
ATOM 816 C CA . ASP A 1 101 ? -16.404 -14.809 -2.461 1.00 40.94 101 ASP A CA 1
ATOM 817 C C . ASP A 1 101 ? -16.735 -14.461 -3.951 1.00 40.94 101 ASP A C 1
ATOM 819 O O . ASP A 1 101 ? -17.459 -13.495 -4.159 1.00 40.94 101 ASP A O 1
ATOM 823 N N . ALA A 1 102 ? -16.427 -15.178 -5.051 1.00 47.78 102 ALA A N 1
ATOM 824 C CA . ALA A 1 102 ? -15.194 -15.705 -5.674 1.00 47.78 102 ALA A CA 1
ATOM 825 C C . ALA A 1 102 ? -15.385 -15.769 -7.209 1.00 47.78 102 ALA A C 1
ATOM 827 O O . ALA A 1 102 ? -16.506 -15.951 -7.679 1.00 47.78 102 ALA A O 1
ATOM 828 N N . SER A 1 103 ? -14.290 -15.689 -7.984 1.00 38.69 103 SER A N 1
ATOM 829 C CA . SER A 1 103 ? -13.985 -16.577 -9.138 1.00 38.69 103 SER A CA 1
ATOM 830 C C . SER A 1 103 ? -12.893 -16.043 -10.092 1.00 38.69 103 SER A C 1
ATOM 832 O O . SER A 1 103 ? -13.162 -15.547 -11.180 1.00 38.69 103 SER A O 1
ATOM 834 N N . MET A 1 104 ? -11.627 -16.217 -9.696 1.00 33.44 104 MET A N 1
ATOM 835 C CA . MET A 1 104 ? -10.446 -16.507 -10.538 1.00 33.44 104 MET A CA 1
ATOM 836 C C . MET A 1 104 ? -9.283 -16.857 -9.587 1.00 33.44 104 MET A C 1
ATOM 838 O O . MET A 1 104 ? -9.011 -16.125 -8.641 1.00 33.44 104 MET A O 1
ATOM 842 N N . LYS A 1 105 ? -8.619 -18.002 -9.757 1.00 43.00 105 LYS A N 1
ATOM 843 C CA . LYS A 1 105 ? -7.653 -18.489 -8.757 1.00 43.00 105 LYS A CA 1
ATOM 844 C C . LYS A 1 105 ? -6.267 -17.887 -8.977 1.00 43.00 105 LYS A C 1
ATOM 846 O O . LYS A 1 105 ? -5.636 -18.161 -9.991 1.00 43.00 105 LYS A O 1
ATOM 851 N N . TYR A 1 106 ? -5.789 -17.120 -8.007 1.00 49.53 106 TYR A N 1
ATOM 852 C CA . TYR A 1 106 ? -4.373 -16.824 -7.831 1.00 49.53 106 TYR A CA 1
ATOM 853 C C . TYR A 1 106 ? -4.011 -17.069 -6.373 1.00 49.53 106 TYR A C 1
ATOM 855 O O . TYR A 1 106 ? -4.717 -16.620 -5.470 1.00 49.53 106 TYR A O 1
ATOM 863 N N . ASP A 1 107 ? -2.919 -17.789 -6.152 1.00 46.44 107 ASP A N 1
ATOM 864 C CA . ASP A 1 107 ? -2.433 -18.044 -4.806 1.00 46.44 107 ASP A CA 1
ATOM 865 C C . ASP A 1 107 ? -1.664 -16.814 -4.323 1.00 46.44 107 ASP A C 1
ATOM 867 O O . ASP A 1 107 ? -0.732 -16.327 -4.969 1.00 46.44 107 ASP A O 1
ATOM 871 N N . LEU A 1 108 ? -2.085 -16.266 -3.187 1.00 51.41 108 LEU A N 1
ATOM 872 C CA . LEU A 1 108 ? -1.335 -15.223 -2.502 1.00 51.41 108 LEU A CA 1
ATOM 873 C C . LEU A 1 108 ? -0.229 -15.871 -1.675 1.00 51.41 108 LEU A C 1
ATOM 875 O O . LEU A 1 108 ? -0.426 -16.912 -1.067 1.00 51.41 108 LEU A O 1
ATOM 879 N N . ILE A 1 109 ? 0.935 -15.238 -1.612 1.00 54.03 109 ILE A N 1
ATOM 880 C CA . ILE A 1 109 ? 2.018 -15.669 -0.728 1.00 54.03 109 ILE A CA 1
ATOM 881 C C . ILE A 1 109 ? 2.332 -14.502 0.192 1.00 54.03 109 ILE A C 1
ATOM 883 O O . ILE A 1 109 ? 2.549 -13.380 -0.276 1.00 54.03 109 ILE A O 1
ATOM 887 N N . LEU A 1 110 ? 2.389 -14.762 1.502 1.00 57.03 110 LEU A N 1
ATOM 888 C CA . LEU A 1 110 ? 2.901 -13.791 2.463 1.00 57.03 110 LEU A CA 1
ATOM 889 C C . LEU A 1 110 ? 4.405 -13.630 2.229 1.00 57.03 110 LEU A C 1
ATOM 891 O O . LEU A 1 110 ? 5.230 -14.362 2.766 1.00 57.03 110 LEU A O 1
ATOM 895 N N . SER A 1 111 ? 4.758 -12.682 1.375 1.00 57.28 111 SER A N 1
ATOM 896 C CA . SER A 1 111 ? 6.137 -12.396 1.009 1.00 57.28 111 SER A CA 1
ATOM 897 C C . SER A 1 111 ? 6.344 -10.894 0.917 1.00 57.28 111 SER A C 1
ATOM 899 O O . SER A 1 111 ? 5.395 -10.113 0.804 1.00 57.28 111 SER A O 1
ATOM 901 N N . ASN A 1 112 ? 7.602 -10.471 0.996 1.00 64.38 112 ASN A N 1
ATOM 902 C CA . ASN A 1 112 ? 7.924 -9.090 0.682 1.00 64.38 112 ASN A CA 1
ATOM 903 C C . ASN A 1 112 ? 7.703 -8.889 -0.823 1.00 64.38 112 ASN A C 1
ATOM 905 O O . ASN A 1 112 ? 8.294 -9.640 -1.606 1.00 64.38 112 ASN A O 1
ATOM 909 N N . PRO A 1 113 ? 6.872 -7.914 -1.236 1.00 63.47 113 PRO A N 1
ATOM 910 C CA . PRO A 1 113 ? 6.654 -7.660 -2.648 1.00 63.47 113 PRO A CA 1
ATOM 911 C C . PRO A 1 113 ? 7.990 -7.333 -3.308 1.00 63.47 113 PRO A C 1
ATOM 913 O O . PRO A 1 113 ? 8.790 -6.556 -2.781 1.00 63.47 113 PRO A O 1
ATOM 916 N N . LYS A 1 114 ? 8.237 -7.982 -4.442 1.00 68.25 114 LYS A N 1
ATOM 917 C CA . LYS A 1 114 ? 9.445 -7.776 -5.233 1.00 68.25 114 LYS A CA 1
ATOM 918 C C . LYS A 1 114 ? 9.390 -6.407 -5.904 1.00 68.25 114 LYS A C 1
ATOM 920 O O . LYS A 1 114 ? 8.316 -5.910 -6.233 1.00 68.25 114 LYS A O 1
ATOM 925 N N . GLU A 1 115 ? 10.554 -5.804 -6.109 1.00 57.62 115 GLU A N 1
ATOM 926 C CA . GLU A 1 115 ? 10.661 -4.500 -6.761 1.00 57.62 115 GLU A CA 1
ATOM 927 C C . GLU A 1 115 ? 10.092 -4.518 -8.187 1.00 57.62 115 GLU A C 1
ATOM 929 O O . GLU A 1 115 ? 10.115 -5.540 -8.880 1.00 57.62 115 GLU A O 1
ATOM 934 N N . PHE A 1 116 ? 9.628 -3.361 -8.665 1.00 53.81 116 PHE A N 1
ATOM 935 C CA . PHE A 1 116 ? 9.026 -3.216 -9.994 1.00 53.81 116 PHE A CA 1
ATOM 936 C C . PHE A 1 116 ? 9.932 -3.716 -11.134 1.00 53.81 116 PHE A C 1
ATOM 938 O O . PHE A 1 116 ? 9.460 -4.263 -12.128 1.00 53.81 116 PHE A O 1
ATOM 945 N N . TYR A 1 117 ? 11.249 -3.556 -10.982 1.00 54.75 117 TYR A N 1
ATOM 946 C CA . TYR A 1 117 ? 12.254 -3.938 -11.977 1.00 54.75 117 TYR A CA 1
ATOM 947 C C . TYR A 1 117 ? 12.858 -5.331 -11.744 1.00 54.75 117 TYR A C 1
ATOM 949 O O . TYR A 1 117 ? 13.780 -5.704 -12.466 1.00 54.75 117 TYR A O 1
ATOM 957 N N . HIS A 1 118 ? 12.353 -6.102 -10.776 1.00 60.75 118 HIS A N 1
ATOM 958 C CA . HIS A 1 118 ? 12.883 -7.430 -10.482 1.00 60.75 118 HIS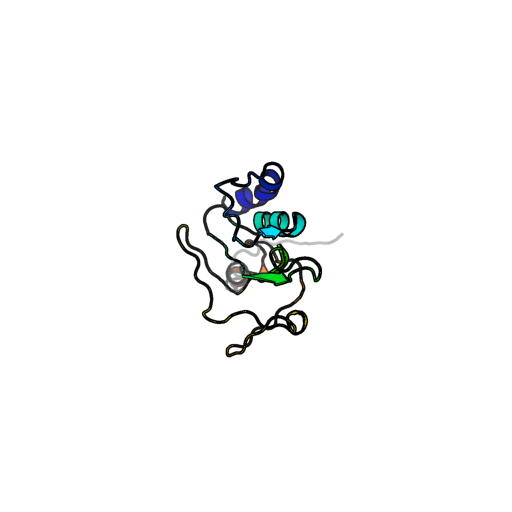 A CA 1
ATOM 959 C C . HIS A 1 118 ? 12.782 -8.345 -11.713 1.00 60.75 118 HIS A C 1
ATOM 961 O O . HIS A 1 118 ? 11.783 -8.345 -12.429 1.00 60.75 118 HIS A O 1
ATOM 967 N N . GLU A 1 119 ? 13.812 -9.161 -11.930 1.00 59.38 119 GLU A N 1
ATOM 968 C CA . GLU A 1 119 ? 13.979 -10.053 -13.090 1.00 59.38 119 GLU A CA 1
ATOM 969 C C . GLU A 1 119 ? 12.755 -10.930 -13.396 1.00 59.38 119 GLU A C 1
ATOM 971 O O . GLU A 1 119 ? 12.389 -11.108 -14.555 1.00 59.38 119 GLU A O 1
ATOM 976 N N . ILE A 1 120 ? 12.052 -11.401 -12.361 1.00 57.56 120 ILE A N 1
ATOM 977 C CA . ILE A 1 120 ? 10.841 -12.219 -12.498 1.00 57.56 120 ILE A CA 1
ATOM 978 C C . ILE A 1 120 ? 9.684 -11.475 -13.187 1.00 57.56 120 ILE A C 1
ATOM 980 O O . ILE A 1 120 ? 8.823 -12.102 -13.793 1.00 57.56 120 ILE A O 1
ATOM 984 N N . HIS A 1 121 ? 9.669 -10.140 -13.136 1.00 56.84 121 HIS A 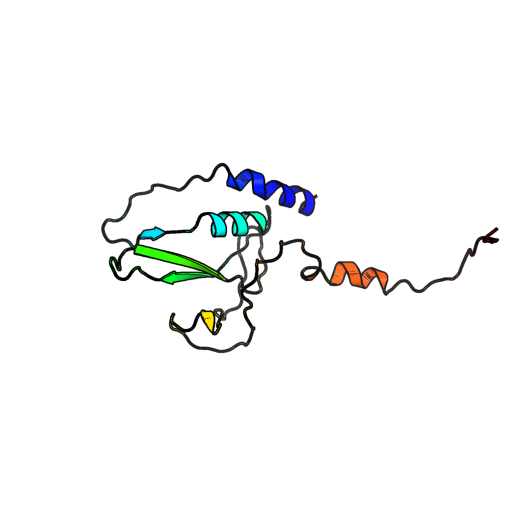N 1
ATOM 985 C CA . HIS A 1 121 ? 8.687 -9.303 -13.829 1.00 56.84 121 HIS A CA 1
ATOM 986 C C . HIS A 1 121 ? 9.105 -8.985 -15.279 1.00 56.84 121 HIS A C 1
ATOM 988 O O . HIS A 1 121 ? 8.385 -8.279 -15.983 1.00 56.84 121 HIS A O 1
ATOM 994 N N . ARG A 1 122 ? 10.277 -9.462 -15.737 1.00 57.62 122 ARG A N 1
ATOM 995 C CA . ARG A 1 122 ? 10.869 -9.155 -17.055 1.00 57.62 122 ARG A CA 1
ATOM 996 C C . ARG A 1 122 ? 11.416 -10.391 -17.791 1.00 57.62 122 ARG A C 1
ATOM 998 O O . ARG A 1 122 ? 12.538 -10.342 -18.296 1.00 57.62 122 ARG A O 1
ATOM 1005 N N . PRO A 1 123 ? 10.642 -11.481 -17.926 1.00 55.47 123 PRO A N 1
ATOM 1006 C CA . PRO A 1 123 ? 11.131 -12.713 -18.552 1.00 55.47 123 PRO A CA 1
ATOM 1007 C C . PRO A 1 123 ? 11.558 -12.520 -20.020 1.00 55.47 123 PRO A C 1
ATOM 1009 O O . PRO A 1 123 ? 12.499 -13.159 -20.484 1.00 55.47 123 PRO A O 1
ATOM 1012 N N . SER A 1 124 ? 10.937 -11.581 -20.743 1.00 55.97 124 SER A N 1
ATOM 1013 C CA . SER A 1 124 ? 11.271 -11.271 -22.140 1.00 55.97 124 SER A CA 1
ATOM 1014 C C . SER A 1 124 ? 12.668 -10.672 -22.336 1.00 55.97 124 SER A C 1
ATOM 1016 O O . SER A 1 124 ? 13.232 -10.802 -23.415 1.00 55.97 124 SER A O 1
ATOM 1018 N N . HIS A 1 125 ? 13.261 -10.053 -21.309 1.00 52.12 125 HIS A N 1
ATOM 1019 C CA . HIS A 1 125 ? 14.612 -9.489 -21.404 1.00 52.12 125 HIS A CA 1
ATOM 1020 C C . HIS A 1 125 ? 15.705 -10.573 -21.373 1.00 52.12 125 HIS A C 1
ATOM 1022 O O . HIS A 1 125 ? 16.825 -10.322 -21.803 1.00 52.12 125 HIS A O 1
ATOM 1028 N N . PHE A 1 126 ? 15.386 -11.770 -20.872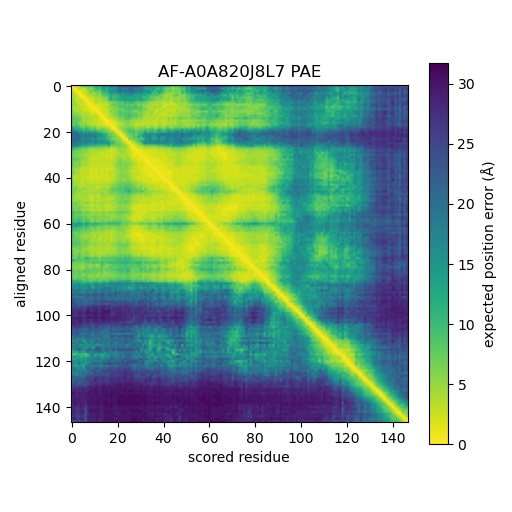 1.00 50.91 126 PHE A N 1
ATOM 1029 C CA . PHE A 1 126 ? 16.325 -12.892 -20.763 1.00 50.91 126 PHE A CA 1
ATOM 1030 C C . PHE A 1 126 ? 16.186 -13.894 -21.923 1.00 50.91 126 PHE A C 1
ATOM 1032 O O . PHE A 1 126 ? 17.158 -14.531 -22.308 1.00 50.91 126 PHE A O 1
ATOM 1039 N N . LEU A 1 127 ? 15.001 -13.976 -22.540 1.00 54.09 127 LEU A N 1
ATOM 1040 C CA . LEU A 1 127 ? 14.724 -14.836 -23.702 1.00 54.09 127 LEU A CA 1
ATOM 1041 C C . LEU A 1 127 ? 15.431 -14.393 -24.995 1.00 54.09 127 LEU A C 1
ATOM 1043 O O . LEU A 1 127 ? 15.536 -15.180 -25.931 1.00 54.09 127 LEU A O 1
ATOM 1047 N N . ASN A 1 128 ? 15.961 -13.169 -25.048 1.00 53.69 128 ASN A N 1
ATOM 1048 C CA . ASN A 1 128 ? 16.727 -12.695 -26.204 1.00 53.69 128 ASN A CA 1
ATOM 1049 C C . ASN A 1 128 ? 18.136 -13.302 -26.298 1.00 53.69 128 ASN A C 1
ATOM 1051 O O . ASN A 1 128 ? 18.753 -13.196 -27.349 1.00 53.69 128 ASN A O 1
ATOM 1055 N N . PHE A 1 129 ? 18.633 -13.962 -25.247 1.00 53.56 129 PHE A N 1
ATOM 1056 C CA . PHE A 1 129 ? 19.918 -14.674 -25.293 1.00 53.56 129 PHE A CA 1
ATOM 1057 C C . PHE A 1 129 ? 19.796 -16.109 -25.820 1.00 53.56 129 PHE A C 1
ATOM 1059 O O . PHE A 1 129 ? 20.806 -16.740 -26.102 1.00 53.56 129 PHE A O 1
ATOM 1066 N N . SER A 1 130 ? 18.576 -16.634 -25.966 1.00 52.31 130 SER A N 1
ATOM 1067 C CA . SER A 1 130 ? 18.339 -17.996 -26.467 1.00 52.31 130 SER A CA 1
ATOM 1068 C C . SER A 1 130 ? 18.144 -18.066 -27.985 1.00 52.31 130 SER A C 1
ATOM 1070 O O . SER A 1 130 ? 18.006 -19.161 -28.514 1.00 52.31 130 SER A O 1
ATOM 1072 N N . ASN A 1 131 ? 18.124 -16.922 -28.681 1.00 51.22 131 ASN A N 1
ATOM 1073 C CA . ASN A 1 131 ? 17.851 -16.844 -30.122 1.00 51.22 131 ASN A CA 1
ATOM 1074 C C . ASN A 1 131 ? 19.079 -16.495 -30.983 1.00 51.22 131 ASN A C 1
ATOM 1076 O O . ASN A 1 131 ? 18.927 -16.306 -32.187 1.00 51.22 131 ASN A O 1
ATOM 1080 N N . GLU A 1 132 ? 20.283 -16.440 -30.411 1.00 47.88 132 GLU A N 1
ATOM 1081 C CA . GLU A 1 132 ? 21.529 -16.332 -31.183 1.00 47.88 132 GLU A CA 1
ATOM 1082 C C . GLU A 1 132 ? 22.389 -17.590 -31.001 1.00 47.88 132 GLU A C 1
ATOM 1084 O O . GLU A 1 132 ? 23.454 -17.565 -30.392 1.00 47.88 132 GLU A O 1
ATOM 1089 N N . GLU A 1 133 ? 21.940 -18.710 -31.573 1.00 54.41 133 GLU A N 1
ATOM 1090 C CA . GLU A 1 133 ? 22.876 -19.713 -32.088 1.00 54.41 133 GLU A CA 1
ATOM 1091 C C . GLU A 1 133 ? 23.280 -19.299 -33.510 1.00 54.41 133 GLU A C 1
ATOM 1093 O O . GLU A 1 133 ? 22.593 -19.584 -34.485 1.00 54.41 133 GLU A O 1
ATOM 1098 N N . ASN A 1 134 ? 24.406 -18.596 -33.620 1.00 49.91 134 ASN A N 1
ATOM 1099 C CA . ASN A 1 134 ? 25.286 -18.673 -34.785 1.00 49.91 134 ASN A CA 1
ATOM 1100 C C . ASN A 1 134 ? 26.727 -18.717 -34.260 1.00 49.91 134 ASN A C 1
ATOM 1102 O O . ASN A 1 134 ? 27.361 -17.667 -34.136 1.00 49.91 134 ASN A O 1
ATOM 1106 N N . PRO A 1 135 ? 27.260 -19.899 -33.906 1.00 51.25 135 PRO A N 1
ATOM 1107 C CA . PRO A 1 135 ? 28.643 -20.035 -33.474 1.00 51.25 135 PRO A CA 1
ATOM 1108 C C . PRO A 1 135 ? 29.623 -20.176 -34.652 1.00 51.25 135 PRO A C 1
ATOM 1110 O O . PRO A 1 135 ? 30.692 -20.736 -34.469 1.00 51.25 135 PRO A O 1
ATOM 1113 N N . ASP A 1 136 ? 29.308 -19.648 -35.837 1.00 48.91 136 ASP A N 1
ATOM 1114 C CA . ASP A 1 136 ? 30.205 -19.669 -36.995 1.00 48.91 136 ASP A CA 1
ATOM 1115 C C . ASP A 1 136 ? 30.239 -18.253 -37.581 1.00 48.91 136 ASP A C 1
ATOM 1117 O O . ASP A 1 136 ? 29.289 -17.779 -38.195 1.00 48.91 136 ASP A O 1
ATOM 1121 N N . THR A 1 137 ? 31.268 -17.443 -37.358 1.00 47.97 137 THR A N 1
ATOM 1122 C CA . THR A 1 137 ? 32.516 -17.453 -38.130 1.00 47.97 137 THR A CA 1
ATOM 1123 C C . THR A 1 137 ? 33.507 -16.540 -37.392 1.00 47.97 137 THR A C 1
ATOM 1125 O O . THR A 1 137 ? 33.089 -15.526 -36.842 1.00 47.97 137 THR A O 1
ATOM 1128 N N . TYR A 1 138 ? 34.803 -16.861 -37.417 1.00 48.69 138 TYR A N 1
ATOM 1129 C CA . TYR A 1 138 ? 35.904 -16.269 -36.627 1.00 48.69 138 TYR A CA 1
ATOM 1130 C C . TYR A 1 138 ? 36.113 -16.887 -35.235 1.00 48.69 138 TYR A C 1
ATOM 1132 O O . TYR A 1 138 ? 36.269 -16.190 -34.232 1.00 48.69 138 TYR A O 1
ATOM 1140 N N . ALA A 1 139 ? 36.247 -18.216 -35.198 1.00 50.16 139 ALA A N 1
ATOM 1141 C CA . ALA A 1 139 ? 37.153 -18.852 -34.248 1.00 50.16 139 ALA A CA 1
ATOM 1142 C C . ALA A 1 139 ? 38.575 -18.328 -34.527 1.00 50.16 139 ALA A C 1
ATOM 1144 O O . ALA A 1 139 ? 39.292 -18.844 -35.379 1.00 50.16 139 ALA A O 1
ATOM 1145 N N . ALA A 1 140 ? 38.951 -17.225 -33.880 1.00 52.31 140 ALA A N 1
ATOM 1146 C CA . ALA A 1 140 ? 40.347 -16.840 -33.781 1.00 52.31 140 ALA A CA 1
ATOM 1147 C C . ALA A 1 140 ? 41.027 -17.896 -32.907 1.00 52.31 140 ALA A C 1
ATOM 1149 O O . ALA A 1 140 ? 40.625 -18.061 -31.754 1.00 52.31 140 ALA A O 1
ATOM 1150 N N . ASP A 1 141 ? 42.000 -18.612 -33.475 1.00 53.47 141 ASP A N 1
ATOM 1151 C CA . ASP A 1 141 ? 42.860 -19.577 -32.788 1.00 53.47 141 ASP A CA 1
ATOM 1152 C C . ASP A 1 141 ? 43.260 -19.053 -31.401 1.00 53.47 141 ASP A C 1
ATOM 1154 O O . ASP A 1 141 ? 44.142 -18.203 -31.258 1.00 53.47 141 ASP A O 1
ATOM 1158 N N . ARG A 1 142 ? 42.594 -19.549 -30.355 1.00 60.59 142 ARG A N 1
ATOM 1159 C CA . ARG A 1 142 ? 43.096 -19.458 -28.987 1.00 60.59 142 ARG A CA 1
ATOM 1160 C C . ARG A 1 142 ? 43.717 -20.797 -28.661 1.00 60.59 142 ARG A C 1
ATOM 1162 O O . ARG A 1 142 ? 43.034 -21.731 -28.251 1.00 60.59 142 ARG A O 1
ATOM 1169 N N . GLU A 1 143 ? 45.027 -20.882 -28.854 1.00 59.28 143 GLU A N 1
ATOM 1170 C CA . GLU A 1 143 ? 45.827 -21.893 -28.176 1.00 5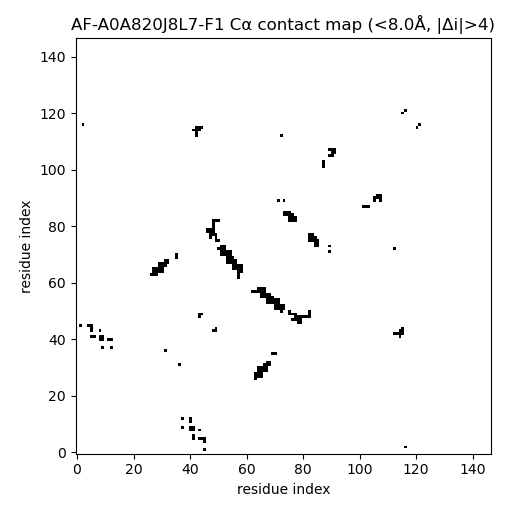9.28 143 GLU A CA 1
ATOM 1171 C C . GLU A 1 143 ? 45.798 -21.611 -26.664 1.00 59.28 143 GLU A C 1
ATOM 1173 O O . GLU A 1 143 ? 46.703 -20.984 -26.116 1.00 59.28 143 GLU A O 1
ATOM 1178 N N . ASP A 1 144 ? 44.766 -22.089 -25.968 1.00 60.00 144 ASP A N 1
ATOM 1179 C CA . ASP A 1 144 ? 44.768 -22.163 -24.507 1.00 60.00 144 ASP A CA 1
ATOM 1180 C C . ASP A 1 144 ? 45.622 -23.365 -24.075 1.00 60.00 144 ASP A C 1
ATOM 1182 O O . ASP A 1 144 ? 45.138 -24.420 -23.661 1.00 60.00 144 ASP A O 1
ATOM 1186 N N . ARG A 1 145 ? 46.946 -23.205 -24.182 1.00 47.88 145 ARG A N 1
ATOM 1187 C CA . ARG A 1 145 ? 47.893 -24.041 -23.442 1.00 47.88 145 ARG A CA 1
ATOM 1188 C C . ARG A 1 145 ? 47.885 -23.593 -21.986 1.00 47.88 145 ARG A C 1
ATOM 1190 O O . ARG A 1 145 ? 48.579 -22.653 -21.610 1.00 47.88 145 ARG A O 1
ATOM 1197 N N . CYS A 1 146 ? 47.108 -24.289 -21.162 1.00 52.94 146 CYS A N 1
ATOM 1198 C CA . CYS A 1 146 ? 47.261 -24.218 -19.715 1.00 52.94 146 CYS A CA 1
ATOM 1199 C C . CYS A 1 146 ? 48.626 -24.831 -19.352 1.00 52.94 146 CYS A C 1
ATOM 1201 O O . CYS A 1 146 ? 48.830 -26.033 -19.533 1.00 52.94 146 CYS A O 1
ATOM 1203 N N . SER A 1 147 ? 49.567 -23.974 -18.944 1.00 49.41 147 SER A N 1
ATOM 1204 C CA . SER A 1 147 ? 50.857 -24.347 -18.343 1.00 49.41 147 SER A CA 1
ATOM 1205 C C . SER A 1 147 ? 50.783 -24.131 -16.841 1.00 49.41 147 SER A C 1
ATOM 1207 O O . SER A 1 147 ? 50.220 -23.080 -16.456 1.00 49.41 147 SER A O 1
#

pLDDT: mean 70.56, std 16.14, range [33.44, 90.38]

Radius of gyration: 23.01 Å; Cα contacts (8 Å, |Δi|>4): 133; chains: 1; bounding box: 69×43×60 Å

Solvent-accessible surface area (backbone atoms only — not comparable to full-atom values): 10002 Å² total; per-residue (Å²): 112,70,74,67,58,34,70,55,36,60,66,55,62,77,70,77,87,75,88,80,70,85,76,58,93,86,55,75,47,75,45,75,51,64,71,59,53,44,52,54,50,42,37,40,56,95,60,37,43,81,75,62,50,78,42,60,49,51,54,93,91,40,79,54,37,37,39,45,76,48,70,46,70,69,77,65,54,41,40,78,86,50,66,52,66,63,94,66,79,91,62,45,79,93,49,71,90,60,94,85,90,88,93,76,95,62,87,71,74,101,65,82,82,72,49,69,83,39,65,89,78,42,61,73,75,60,57,65,70,75,75,70,86,69,97,75,83,81,86,69,89,72,83,80,74,86,125

Secondary structure (DSSP, 8-state):
-HHHHHHTHHHHTTS---------TTS-EEE--HHHHHHHHHT--SSS----EEEEE--TT-TTEEEEEEEE--S-EE-SS-EE--SSPP--GGGTTS----S-------SPPPPTT-GGG-GGGTGGGSS-----S----------

InterPro domains:
  IPR012984 PROCT domain [PF08084] (95-144)
  IPR027652 Pre-mRNA-processing-splicing factor 8 [PTHR11140] (2-98)

Nearest PDB structures (foldseek):
  6qx9-assembly1_5A  TM=8.468E-01  e=7.737E-15  Homo sapiens
  8bcb-assembly1_J  TM=9.074E-01  e=4.925E-14  Homo sapiens
  8q7x-assembly1_A  TM=8.468E-01  e=8.266E-15  Homo sapiens
  7abi-assembly1_A  TM=9.008E-01  e=3.136E-13  Homo sapiens
  7abg-assembly1_A  TM=8.183E-01  e=1.089E-13  Homo sapiens

Mean predicted aligned error: 14.89 Å

Foldseek 3Di:
DFVVVLQCLLVVLVDDDDDPPDDDPQAAAEDEDSVQVSLVSSQATPFFDFDWDFDFADDPVDRSYTYGDDTHGADWTGGNVDIDHPPFDDDEPVSVPPDDDDDDDDYDDPDRDDHNPDVVVPVVVVCVVVPDPDPDDDPPDDPPPDD

=== Feature glossary ===
The record interleaves many kinds of information about one protein. Here is each kind framed as the question it answers.

Q: What are the backbone torsion angles?
A: φ (phi) and ψ (psi) are the two rotatable backbone dihedrals per residue: φ is the C(i-1)–N–Cα–C torsion, ψ is the N–Cα–C–N(i+1) torsion, both in degrees on (−180°, 180°]. α-helical residues cluster near (−60°, −45°); β-strand residues near (−120°, +130°). A Ramachandran plot is simply a scatter of (φ, ψ) for every residue.

Q: What is the amino-acid chain?
A: This is the polypeptide sequence — one letter per residue, N-terminus first. Length ranges from a few dozen residues for small domains to over a thousand for large multi-domain proteins.

Q: How mobile is each atom in the crystal?
A: For experimental (PDB) structures, the B-factor (temperature factor) quantifies the positional spread of each atom in the crystal — a combination of thermal vibration and static disorder — in units of Å². High B-factors mark flexible loops or poorly resolved regions; low B-factors mark the rigid, well-ordered core.

Q: Are the domains correctly placed relative to each other?
A: Predicted Aligned Error (PAE) is an AlphaFold confidence matrix: entry (i, j) is the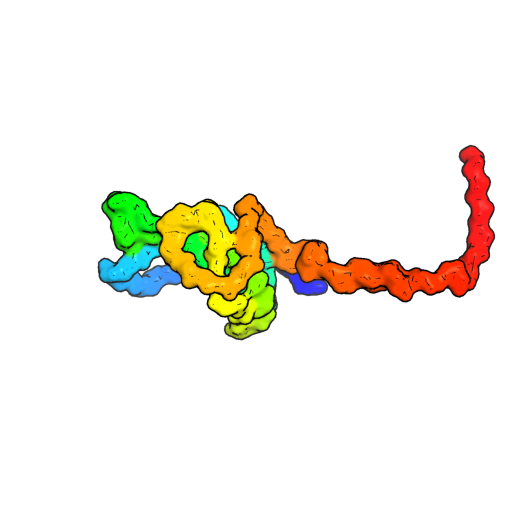 expected error in the position of residue j, in ångströms, when the prediction is superimposed on the true structure at residue i. Low PAE within a block of residues means that block is internally rigid and well-predicted; high PAE between two blocks means their relative placement is uncertain even if each block individually is confident.

Q: How confident is the AlphaFold model at each residue?
A: pLDDT is the predicted lDDT-Cα score: AlphaFold's confidence that the local environment of each residue (all inter-atomic distances within 15 Å) is correctly placed. It is a per-residue number between 0 and 100, with higher meaning more reliable.

Q: What family and function is it annotated with?
A: Functional annotations link the protein to curated databases. InterPro entries identify conserved domains and families by matching the sequence against member-database signatures (Pfam, PROSITE, CDD, …). Gene Ontology (GO) terms describe molecular function, biological process, and cellular component in a controlled vocabulary. CATH places the structure in a hierarchical fold classification (Class/Architecture/Topology/Homologous-superfamily). The organism is the source species.

Q: How big and how compact is the whole molecule?
A: Three whole-structure scalars: the radius of gyration (RMS distance of Cα from centroid, in Å), the count of Cα–Cα contacts (pairs closer than 8 Å and separated by more than four residues in sequence — i.e. tertiary, not local, contacts), and the bounding-box dimensions. Together they distinguish compact globular folds from extended fibres or disordered chains.

Q: What known structures does this most resemble?
A: The Foldseek neighbor list gives the closest experimentally determined structures in the PDB, ranked by structural alignment. TM-score near 1 means near-identical fold; near 0.3 means only rough topology match. This is how one finds what a novel AlphaFold prediction most resembles in the solved-structure universe.

Q: Which residues are buried vs exposed?
A: SASA measures how much of the protein is reachable by solvent. It is computed by rolling a water-sized probe over the atomic surface and summing the exposed area (Å²). Per-residue SASA distinguishes core (buried, low SASA) from surface (exposed, high SASA) residues; total SASA is a whole-molecule size measure.

Q: Which residues are in helices, strands, or loops?
A: Eight-state secondary structure (DSSP): H is the canonical α-helix, G the tighter 3₁₀-helix, I the wider π-helix; E/B are β-structure, T and S are turns and bends, and '-' is everything else. DSSP derives these from the pattern of main-chain N–H···O=C hydrogen bonds, not from the sequence.

Q: Where is each backbone atom in 3D?
A: Structure coordinates are given as an mmCIF _atom_site loop: one row per atom with element, residue name, chain id, sequence number, and x/y/z position in Å. Only the four main-chain atoms per residue are included here; side chains are omitted to keep the record compact.

Q: What if only a Cα trace is available?
A: Three-state secondary structure (P-SEA) collapses the eight DSSP classes into helix (a), strand (b), and coil (c). P-SEA assigns these from Cα geometry alone — distances and angles — without requiring backbone oxygens, so it works on any Cα trace.

Q: What do the rendered images show?
A: The six renders are orthographic views along the three Cartesian axes in both directions. Representation (cartoon, sticks, or surface) and color scheme (sequence-rainbow or by-chain) vary across proteins so the training set covers all the common visualization conventions.

Q: What does the local fold look like, residue by residue?
A: Foldseek's 3Di representation compresses backbone geometry into a per-residue letter drawn from a learned twenty-state alphabet. It captures the tertiary interaction pattern around each residue — which residues are packed against it in space, regardless of where they are in sequence.

Q: What do the diagnostic plots show?
A: The contact map is a binary N×N matrix image: pixel (i, j) is dark where Cα_i and Cα_j are within 8 Å and |i−j|>4. Because the |i−j|>4 filter removes local helical contacts, off-diagonal stripes parallel to the main diagonal indicate parallel β-sheets; stripes perpendicular to it indicate antiparallel β-sheets. The Ramachandran plot scatters every residue's (φ, ψ) pair against the sterically allowed regions. The PAE heatmap renders the predicted-aligned-error matrix.